Protein AF-E9NLP3-F1 (afdb_monomer_lite)

InterPro domains:
  IPR000298 Cytochrome c oxidase subunit III-like [PF00510] (1-156)
  IPR000298 Cytochrome c oxidase subunit III-like [PS50253] (1-157)
  IPR013833 Cytochrome c oxidase, subunit III, 4-helical bundle [G3DSA:1.20.120.80] (7-157)
  IPR024791 Cytochrome c oxidase subunit III [PTHR11403] (2-156)
  IPR033945 Cytochrome c oxidase subunit III domain [cd01665] (1-156)
  IPR035973 Cytochrome c oxidase subunit III-like superfamily [SSF81452] (3-156)

Sequence (157 aa):
GTYQGFHTGQVSVGLRWGIILFITSEVFFFLAFFWAYFHSSLAPTFELGSCWPPVGVDFLNPFSVPLLNTAVLLASGVSVTWAHHALMENDRSGGVVGLIVTVCLGVYFSVLQAGEYYDASFGLSDSVFGSVFFVATGFHGLHVLIGSTFLLVCLFL

pLDDT: mean 95.61, std 5.53, range [53.09, 98.69]

Radius of gyration: 19.9 Å; chains: 1; bounding box: 51×25×56 Å

Organism: NCBI:txid932703

S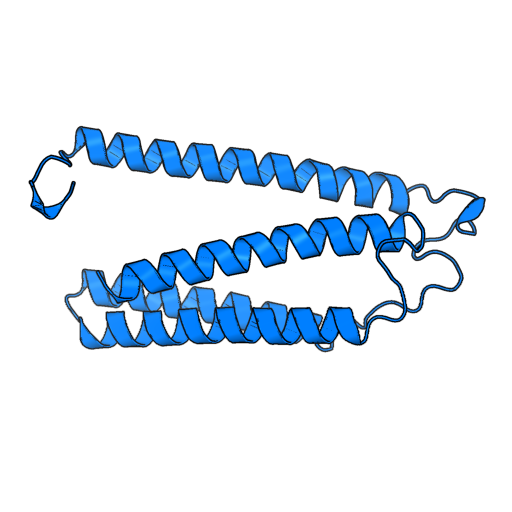econdary structure (DSSP, 8-state):
-GGGT---HHHHHHHHHHHHHHHHHHHHHHHHHHHHHHHHHHS--GGGTSSSSPTT--PPPTTSHHHHHHHHHHHHHHHHHHHHHHHHTT-HHHHHHHHHHHHHHHHHHHHHHHHHHHH-SS-TTSHHHHHHHHHHHHHHHHHHHHHHHHHHHHHH-

Structure (mmCIF, N/CA/C/O backbone):
data_AF-E9NLP3-F1
#
_entry.id   AF-E9NLP3-F1
#
loop_
_atom_site.group_PDB
_atom_site.id
_atom_site.type_symbol
_atom_site.label_atom_id
_atom_site.label_alt_id
_atom_site.label_comp_id
_atom_site.label_asym_id
_atom_site.label_entity_id
_atom_site.label_seq_id
_atom_site.pdbx_PDB_ins_code
_atom_site.Cartn_x
_atom_site.Cartn_y
_atom_site.Cartn_z
_atom_site.occupancy
_atom_site.B_iso_or_equiv
_atom_site.auth_seq_id
_atom_site.auth_comp_id
_atom_site.auth_asym_id
_atom_site.auth_atom_id
_atom_site.pdbx_PDB_model_num
ATOM 1 N N . GLY A 1 1 ? -21.199 13.127 15.319 1.00 53.09 1 GLY A N 1
ATOM 2 C CA . GLY A 1 1 ? -22.007 12.110 14.620 1.00 53.09 1 GLY A CA 1
ATOM 3 C C . GLY A 1 1 ? -22.478 11.028 15.570 1.00 53.09 1 GLY A C 1
ATOM 4 O O . GLY A 1 1 ? -23.612 11.086 16.029 1.00 53.09 1 GLY A O 1
ATOM 5 N N . THR A 1 2 ? -21.601 10.085 15.922 1.00 63.53 2 THR A N 1
ATOM 6 C CA . THR A 1 2 ? -21.908 8.934 16.797 1.00 63.53 2 THR A CA 1
ATOM 7 C C . THR A 1 2 ? -22.277 9.319 18.231 1.00 63.53 2 THR A C 1
ATOM 9 O O . THR A 1 2 ? -23.333 8.904 18.692 1.00 63.53 2 THR A O 1
ATOM 12 N N . TYR A 1 3 ? -21.505 10.178 18.911 1.00 73.75 3 TYR A N 1
ATOM 13 C CA . TYR A 1 3 ? -21.819 10.611 20.290 1.00 73.75 3 TYR A CA 1
ATOM 14 C C . TYR A 1 3 ? -23.123 11.419 20.423 1.00 73.75 3 TYR A C 1
ATOM 16 O O . TYR A 1 3 ? -23.668 11.537 21.513 1.00 73.75 3 TYR A O 1
ATOM 24 N N . GLN A 1 4 ? -23.633 11.966 19.314 1.00 89.25 4 GLN A N 1
ATOM 25 C CA . GLN A 1 4 ? -24.926 12.661 19.260 1.00 89.25 4 GLN A CA 1
ATOM 26 C C . GLN A 1 4 ? -26.092 11.712 18.927 1.00 89.25 4 GLN A C 1
ATOM 28 O O . GLN A 1 4 ? -27.240 12.137 18.935 1.00 89.25 4 GLN A O 1
ATOM 33 N N . GLY A 1 5 ? -25.814 10.441 18.607 1.00 88.12 5 GLY A N 1
ATOM 34 C CA . GLY A 1 5 ? -26.833 9.418 18.362 1.00 88.12 5 GLY A CA 1
ATOM 35 C C . GLY A 1 5 ? -27.477 9.424 16.970 1.00 88.12 5 GLY A C 1
ATOM 36 O O . GLY A 1 5 ? -28.437 8.695 16.751 1.00 88.12 5 GLY A O 1
ATOM 37 N N . PHE A 1 6 ? -26.967 10.194 16.001 1.00 92.56 6 PHE A N 1
ATOM 38 C CA . PHE A 1 6 ? -27.597 10.312 14.671 1.00 92.56 6 PHE A CA 1
ATOM 39 C C . PHE A 1 6 ? -27.344 9.123 13.726 1.00 92.56 6 PHE A C 1
ATOM 41 O O . PHE A 1 6 ? -27.947 9.037 12.657 1.00 92.56 6 PHE A O 1
ATOM 48 N N . HIS A 1 7 ? -26.454 8.197 14.087 1.00 92.94 7 HIS A N 1
ATOM 49 C CA . HIS A 1 7 ? -26.114 7.043 13.253 1.00 92.94 7 HIS A CA 1
ATOM 50 C C . HIS A 1 7 ? -27.086 5.885 13.521 1.00 92.94 7 HIS A C 1
ATOM 52 O O . HIS A 1 7 ? -26.756 4.922 14.208 1.00 92.94 7 HIS A O 1
ATOM 58 N N . THR A 1 8 ? -28.301 5.983 12.976 1.00 94.50 8 THR A N 1
ATOM 59 C CA . THR A 1 8 ? -29.292 4.896 13.042 1.00 94.50 8 THR A CA 1
ATOM 60 C C . THR A 1 8 ? -28.811 3.652 12.281 1.00 94.50 8 THR A C 1
ATOM 62 O O . THR A 1 8 ? -27.832 3.695 11.528 1.00 94.50 8 THR A O 1
ATOM 65 N N . GLY A 1 9 ? -29.515 2.524 12.431 1.00 93.44 9 GLY A N 1
ATOM 66 C CA . GLY A 1 9 ? -29.194 1.295 11.693 1.00 93.44 9 GLY A CA 1
ATOM 67 C C . GLY A 1 9 ? -29.180 1.500 10.172 1.00 93.44 9 GLY A C 1
ATOM 68 O O . GLY A 1 9 ? -28.248 1.059 9.503 1.00 93.44 9 GLY A O 1
ATOM 69 N N . GLN A 1 10 ? -30.149 2.250 9.634 1.00 95.31 10 GLN A N 1
ATOM 70 C CA . GLN A 1 10 ? -30.215 2.559 8.202 1.00 95.31 10 GLN A CA 1
ATOM 71 C C . GLN A 1 10 ? -29.037 3.433 7.747 1.00 95.31 10 GLN A C 1
ATOM 73 O O . GLN A 1 10 ? -28.426 3.144 6.718 1.00 95.31 10 GLN A O 1
ATOM 78 N N . VAL A 1 11 ? -28.669 4.453 8.533 1.00 95.88 11 VAL A N 1
ATOM 79 C CA . VAL A 1 11 ? -27.495 5.296 8.249 1.00 95.88 11 VAL A CA 1
ATOM 80 C C . VAL A 1 11 ? -26.215 4.457 8.269 1.00 95.88 11 VAL A C 1
ATOM 82 O O . VAL A 1 11 ? -25.402 4.557 7.355 1.00 95.88 11 VAL A O 1
ATOM 85 N N . SER A 1 12 ? -26.057 3.573 9.256 1.00 93.88 12 SER A N 1
ATOM 86 C CA . SER A 1 12 ? -24.884 2.698 9.378 1.00 93.88 12 SER A CA 1
ATOM 87 C C . SER A 1 12 ? -24.746 1.730 8.198 1.00 93.88 12 SER A C 1
ATOM 89 O O . SER A 1 12 ? -23.641 1.520 7.703 1.00 93.88 12 SER A O 1
ATOM 91 N N . VAL A 1 13 ? -25.855 1.168 7.702 1.00 96.94 13 VAL A N 1
ATOM 92 C CA . VAL A 1 13 ? -25.858 0.343 6.480 1.00 96.94 13 VAL A CA 1
ATOM 93 C C . VAL A 1 13 ? -25.474 1.175 5.253 1.00 96.94 13 VAL A C 1
ATOM 95 O O . VAL A 1 13 ? -24.671 0.718 4.443 1.00 96.94 13 VAL A O 1
ATOM 98 N N . GLY A 1 14 ? -25.981 2.407 5.139 1.00 98.06 14 GLY A N 1
ATOM 99 C CA . GLY A 1 14 ? -25.595 3.336 4.074 1.00 98.06 14 GLY A CA 1
ATOM 100 C C . GLY A 1 14 ? -24.096 3.651 4.074 1.00 98.06 14 GLY A C 1
ATOM 101 O O . GLY A 1 14 ? -23.455 3.577 3.028 1.00 98.06 14 GLY A O 1
ATOM 102 N N . LEU A 1 15 ? -23.510 3.914 5.249 1.00 96.75 15 LEU A N 1
ATOM 103 C CA . LEU A 1 15 ? -22.067 4.145 5.397 1.00 96.75 15 LEU A CA 1
ATOM 104 C C . LEU A 1 15 ? -21.236 2.924 4.969 1.00 96.75 15 LEU A C 1
ATOM 106 O O . LEU A 1 15 ? -20.222 3.089 4.294 1.00 96.75 15 LEU A O 1
ATOM 110 N N . ARG A 1 16 ? -21.677 1.700 5.299 1.00 97.19 16 ARG A N 1
ATOM 111 C CA . ARG A 1 16 ? -21.006 0.461 4.856 1.00 97.19 16 ARG A CA 1
ATOM 112 C C . ARG A 1 16 ? -20.997 0.338 3.332 1.00 97.19 16 ARG A C 1
ATOM 114 O O . ARG A 1 16 ? -19.944 0.073 2.762 1.00 97.19 16 ARG A O 1
ATOM 121 N N . TRP A 1 17 ? -22.134 0.576 2.674 1.00 98.25 17 TRP A N 1
ATOM 122 C CA . TRP A 1 17 ? -22.201 0.589 1.208 1.00 98.25 17 TRP A CA 1
ATOM 123 C C . TRP A 1 17 ? -21.324 1.680 0.595 1.00 98.25 17 TRP A C 1
ATOM 125 O O . TRP A 1 17 ? -20.645 1.416 -0.393 1.00 98.25 17 TRP A O 1
ATOM 135 N N . GLY A 1 18 ? -21.283 2.869 1.202 1.00 98.38 18 GLY A N 1
ATOM 136 C CA . GLY A 1 18 ? -20.398 3.952 0.775 1.00 98.38 18 GLY A CA 1
ATOM 137 C C . GLY A 1 18 ? -18.925 3.535 0.763 1.00 98.38 18 GLY A C 1
ATOM 138 O O . GLY A 1 18 ? -18.248 3.728 -0.242 1.00 98.38 18 GLY A O 1
ATOM 139 N N . ILE A 1 19 ? -18.447 2.891 1.835 1.00 97.94 19 ILE A N 1
ATOM 140 C CA . ILE A 1 19 ? -17.066 2.386 1.908 1.00 97.94 19 ILE A CA 1
ATOM 141 C C . ILE A 1 19 ? -16.814 1.252 0.908 1.00 97.94 19 ILE A C 1
ATOM 143 O O . ILE A 1 19 ? -15.771 1.249 0.262 1.00 97.94 19 ILE A O 1
ATOM 147 N N . ILE A 1 20 ? -17.756 0.321 0.721 1.00 98.44 20 ILE A N 1
ATOM 148 C CA . ILE A 1 20 ? -17.615 -0.755 -0.277 1.00 98.44 20 ILE A CA 1
ATOM 149 C C . ILE A 1 20 ? -17.469 -0.174 -1.689 1.00 98.44 20 ILE A C 1
ATOM 151 O O . ILE A 1 20 ? -16.583 -0.588 -2.437 1.00 98.44 20 ILE A O 1
ATOM 155 N N . LEU A 1 21 ? -18.312 0.796 -2.056 1.00 98.44 21 LEU A N 1
ATOM 156 C CA . LEU A 1 21 ? -18.260 1.441 -3.369 1.00 98.44 21 LEU A CA 1
ATOM 157 C C . LEU A 1 21 ? -16.973 2.252 -3.555 1.00 98.44 21 LEU A C 1
ATOM 159 O O . LEU A 1 21 ? -16.368 2.171 -4.619 1.00 98.44 21 LEU A O 1
ATOM 163 N N . PHE A 1 22 ? -16.525 2.965 -2.519 1.00 98.44 22 PHE A N 1
ATOM 164 C CA . PHE A 1 22 ? -15.252 3.686 -2.533 1.00 98.44 22 PHE A CA 1
ATOM 165 C C . PHE A 1 22 ? -14.053 2.741 -2.722 1.00 98.44 22 PHE A C 1
ATOM 167 O O . PHE A 1 22 ? -13.231 2.951 -3.604 1.00 98.44 22 PHE A O 1
ATOM 174 N N . ILE A 1 23 ? -13.975 1.642 -1.966 1.00 98.06 23 ILE A N 1
ATOM 175 C CA . ILE A 1 23 ? -12.902 0.649 -2.150 1.00 98.06 23 ILE A CA 1
ATOM 176 C C . ILE A 1 23 ? -12.973 0.042 -3.556 1.00 98.06 23 ILE A C 1
ATOM 178 O O . ILE A 1 23 ? -11.946 -0.157 -4.199 1.00 98.06 23 ILE A O 1
ATOM 182 N N . THR A 1 24 ? -14.182 -0.216 -4.062 1.00 98.50 24 THR A N 1
ATOM 183 C CA . THR A 1 24 ? -14.370 -0.734 -5.422 1.00 98.50 24 THR A CA 1
ATOM 184 C C . THR A 1 24 ? -13.816 0.236 -6.466 1.00 98.50 24 THR A C 1
ATOM 186 O O . THR A 1 24 ? -13.125 -0.207 -7.381 1.00 98.50 24 THR A O 1
ATOM 189 N N . SER A 1 25 ? -14.053 1.548 -6.336 1.00 98.38 25 SER A N 1
ATOM 190 C CA . SER A 1 25 ? -13.476 2.525 -7.267 1.00 98.38 25 SER A CA 1
ATOM 191 C C . SER A 1 25 ? -11.950 2.563 -7.202 1.00 98.38 25 SER A C 1
ATOM 193 O O . SER A 1 25 ? -11.317 2.598 -8.255 1.00 98.38 25 SER A O 1
ATOM 195 N N . GLU A 1 26 ? -11.355 2.459 -6.010 1.00 98.25 26 GLU A N 1
ATOM 196 C CA . GLU A 1 26 ? -9.893 2.408 -5.869 1.00 98.25 26 GLU A CA 1
ATOM 197 C C . GLU A 1 26 ? -9.298 1.132 -6.498 1.00 98.25 26 GLU A C 1
ATOM 199 O O . GLU A 1 26 ? -8.239 1.179 -7.120 1.00 98.25 26 GLU A O 1
ATOM 204 N N . VAL A 1 27 ? -9.995 -0.011 -6.446 1.00 98.25 27 VAL A N 1
ATOM 205 C CA . VAL A 1 27 ? -9.563 -1.231 -7.159 1.00 98.25 27 VAL A CA 1
ATOM 206 C C . VAL A 1 27 ? -9.507 -0.999 -8.675 1.00 98.25 27 VAL A C 1
ATOM 208 O O . VAL A 1 27 ? -8.524 -1.375 -9.314 1.00 98.25 27 VAL A O 1
ATOM 211 N N . PHE A 1 28 ? -10.518 -0.348 -9.262 1.00 98.00 28 PHE A N 1
ATOM 212 C CA . PHE A 1 28 ? -10.499 0.009 -10.689 1.00 98.00 28 PHE A CA 1
ATOM 213 C C . PHE A 1 28 ? -9.426 1.046 -11.028 1.00 98.00 28 PHE A C 1
ATOM 215 O O . PHE A 1 28 ? -8.829 0.978 -12.103 1.00 98.00 28 PHE A O 1
ATOM 222 N N . PHE A 1 29 ? -9.137 1.963 -10.107 1.00 97.12 29 PHE A N 1
ATOM 223 C CA . PHE A 1 29 ? -8.025 2.894 -10.240 1.00 97.12 29 PHE A CA 1
ATOM 224 C C . PHE A 1 29 ? -6.677 2.153 -10.338 1.00 97.12 29 PHE A C 1
ATOM 226 O O . PHE A 1 29 ? -5.926 2.382 -11.285 1.00 97.12 29 PHE A O 1
ATOM 233 N N . PHE A 1 30 ? -6.403 1.176 -9.463 1.00 97.69 30 PHE A N 1
ATOM 234 C CA . PHE A 1 30 ? -5.187 0.354 -9.561 1.00 97.69 30 PHE A CA 1
ATOM 235 C C . PHE A 1 30 ? -5.164 -0.568 -10.787 1.00 97.69 30 PHE A C 1
ATOM 237 O O . PHE A 1 30 ? -4.091 -0.804 -11.347 1.00 97.69 30 PHE A O 1
ATOM 244 N N . LEU A 1 31 ? -6.319 -1.060 -11.255 1.00 97.88 31 LEU A N 1
ATOM 245 C CA . LEU A 1 31 ? -6.398 -1.860 -12.485 1.00 97.88 31 LEU A CA 1
ATOM 246 C C . LEU A 1 31 ? -5.815 -1.119 -13.697 1.00 97.88 31 LEU A C 1
ATOM 248 O O . LEU A 1 31 ? -5.198 -1.758 -14.547 1.00 97.88 31 LEU A O 1
ATOM 252 N N . ALA A 1 32 ? -5.938 0.209 -13.762 1.00 97.56 32 ALA A N 1
ATOM 253 C CA . ALA A 1 32 ? -5.324 1.002 -14.825 1.00 97.56 32 ALA A CA 1
ATOM 254 C C . ALA A 1 32 ? -3.783 0.958 -14.781 1.00 97.56 32 ALA A C 1
ATOM 256 O O . ALA A 1 32 ? -3.138 0.850 -15.825 1.00 97.56 32 ALA A O 1
ATOM 257 N N . PHE A 1 33 ? -3.178 0.977 -13.589 1.00 96.50 33 PHE A N 1
ATOM 258 C CA . PHE A 1 33 ? -1.723 0.852 -13.439 1.00 96.50 33 PHE A CA 1
ATOM 259 C C . PHE A 1 33 ? -1.229 -0.553 -13.785 1.00 96.50 33 PHE A C 1
ATOM 261 O O . PHE A 1 33 ? -0.241 -0.696 -14.506 1.00 96.50 33 PHE A O 1
ATOM 268 N N . PHE A 1 34 ? -1.948 -1.594 -13.351 1.00 96.69 34 PHE A N 1
ATOM 269 C CA . PHE A 1 34 ? -1.644 -2.968 -13.757 1.00 96.69 34 PHE A CA 1
ATOM 270 C C . PHE A 1 34 ? -1.783 -3.153 -15.268 1.00 96.69 34 PHE A C 1
ATOM 272 O O . PHE A 1 34 ? -0.941 -3.800 -15.886 1.00 96.69 34 PHE A O 1
ATOM 279 N N . TRP A 1 35 ? -2.797 -2.546 -15.887 1.00 98.12 35 TRP A N 1
ATOM 280 C CA . TRP A 1 35 ? -2.942 -2.550 -17.338 1.00 98.12 35 TRP A CA 1
ATOM 281 C C . TRP A 1 35 ? -1.727 -1.920 -18.029 1.00 98.12 35 TRP A C 1
ATOM 283 O O . TRP A 1 35 ? -1.170 -2.524 -18.944 1.00 98.12 35 TRP A O 1
ATOM 293 N N . ALA A 1 36 ? -1.268 -0.751 -17.569 1.00 97.31 36 ALA A N 1
ATOM 294 C CA . ALA A 1 36 ? -0.075 -0.097 -18.109 1.00 97.31 36 ALA A CA 1
ATOM 295 C C . ALA A 1 36 ? 1.188 -0.971 -17.968 1.00 97.31 36 ALA A C 1
ATOM 297 O O . ALA A 1 36 ? 1.977 -1.075 -18.913 1.00 97.31 36 ALA A O 1
ATOM 298 N N . TYR A 1 37 ? 1.347 -1.653 -16.827 1.00 97.44 37 TYR A N 1
ATOM 299 C CA . TYR A 1 37 ? 2.425 -2.619 -16.600 1.00 97.44 37 TYR A CA 1
ATOM 300 C C . TYR A 1 37 ? 2.369 -3.790 -17.581 1.00 97.44 37 TYR A C 1
ATOM 302 O O . TYR A 1 37 ? 3.356 -4.074 -18.259 1.00 97.44 37 TYR A O 1
ATOM 310 N N . PHE A 1 38 ? 1.225 -4.469 -17.688 1.00 97.88 38 PHE A N 1
ATOM 311 C CA . PHE A 1 38 ? 1.086 -5.639 -18.557 1.00 97.88 38 PHE A CA 1
ATOM 312 C C . PHE A 1 38 ? 1.211 -5.277 -20.033 1.00 97.88 38 PHE A C 1
ATOM 314 O O . PHE A 1 38 ? 1.863 -5.999 -20.779 1.00 97.88 38 PHE A O 1
ATOM 321 N N . HIS A 1 39 ? 0.656 -4.139 -20.450 1.00 97.06 39 HIS A N 1
ATOM 322 C CA . HIS A 1 39 ? 0.807 -3.653 -21.817 1.00 97.06 39 HIS A CA 1
ATOM 323 C C . HIS A 1 39 ? 2.285 -3.463 -22.189 1.00 97.06 39 HIS A C 1
ATOM 325 O O . HIS A 1 39 ? 2.716 -3.920 -23.245 1.00 97.06 39 HIS A O 1
ATOM 331 N N . SER A 1 40 ? 3.067 -2.851 -21.295 1.00 95.81 40 SER A N 1
ATOM 332 C CA . SER A 1 40 ? 4.484 -2.548 -21.538 1.00 95.81 40 SER A CA 1
ATOM 333 C C . SER A 1 40 ? 5.395 -3.775 -21.411 1.00 95.81 40 SER A C 1
ATOM 335 O O . SER A 1 40 ? 6.378 -3.890 -22.139 1.00 95.81 40 SER A O 1
ATOM 337 N N . SER A 1 41 ? 5.075 -4.698 -20.500 1.00 96.44 41 SER A N 1
ATOM 338 C CA . SER A 1 41 ? 5.907 -5.872 -20.200 1.00 96.44 41 SER A CA 1
ATOM 339 C C . SER A 1 41 ? 5.666 -7.068 -21.119 1.00 96.44 41 SER A C 1
ATOM 341 O O . SER A 1 41 ? 6.607 -7.805 -21.406 1.00 96.44 41 SER A O 1
ATOM 343 N N . LEU A 1 42 ? 4.434 -7.270 -21.600 1.00 97.06 42 LEU A N 1
ATOM 344 C CA . LEU A 1 42 ? 4.093 -8.404 -22.470 1.00 97.06 42 LEU A CA 1
ATOM 345 C C . LEU A 1 42 ? 4.473 -8.169 -23.939 1.00 97.06 42 LEU A C 1
ATOM 347 O O . LEU A 1 42 ? 4.642 -9.133 -24.683 1.00 97.06 42 LEU A O 1
ATOM 351 N N . ALA A 1 43 ? 4.609 -6.909 -24.358 1.00 95.38 43 ALA A N 1
ATOM 352 C CA . ALA A 1 43 ? 5.013 -6.523 -25.709 1.00 95.38 43 ALA A CA 1
ATOM 353 C C . ALA A 1 43 ? 6.054 -5.380 -25.676 1.00 95.38 43 ALA A C 1
ATOM 355 O O . ALA A 1 43 ? 5.759 -4.267 -26.119 1.00 95.38 43 ALA A O 1
ATOM 356 N N . PRO A 1 44 ? 7.267 -5.624 -25.139 1.00 95.12 44 PRO A N 1
ATOM 357 C CA . PRO A 1 44 ? 8.290 -4.593 -24.991 1.00 95.12 44 PRO A CA 1
ATOM 358 C C . PRO A 1 44 ? 8.753 -4.064 -26.355 1.00 95.12 44 PRO A C 1
ATOM 360 O O . PRO A 1 44 ? 9.030 -4.826 -27.285 1.00 95.12 44 PRO A O 1
ATOM 363 N N . THR A 1 45 ? 8.859 -2.740 -26.475 1.00 94.06 45 THR A N 1
ATOM 364 C CA . THR A 1 45 ? 9.283 -2.076 -27.713 1.00 94.06 45 THR A CA 1
ATOM 365 C C . THR A 1 45 ? 10.773 -2.297 -27.995 1.00 94.06 45 THR A C 1
ATOM 367 O O . THR A 1 45 ? 11.563 -2.629 -27.108 1.00 94.06 45 THR A O 1
ATOM 370 N N . PHE A 1 46 ? 11.187 -2.082 -29.248 1.00 92.44 46 PHE A N 1
ATOM 371 C CA . PHE A 1 46 ? 12.599 -2.175 -29.644 1.00 92.44 46 PHE A CA 1
ATOM 372 C C . PHE A 1 46 ? 13.501 -1.193 -28.884 1.00 92.44 46 PHE A C 1
ATOM 374 O O . PHE A 1 46 ? 14.647 -1.521 -28.594 1.00 92.44 46 PHE A O 1
ATOM 381 N N . GLU A 1 47 ? 12.978 -0.025 -28.502 1.00 91.06 47 GLU A N 1
ATOM 382 C CA . GLU A 1 47 ? 13.703 0.992 -27.724 1.00 91.06 47 GLU A CA 1
ATOM 383 C C . GLU A 1 47 ? 14.095 0.503 -26.320 1.00 91.06 47 GLU A C 1
ATOM 385 O O . GLU A 1 47 ? 15.082 0.972 -25.763 1.00 91.06 47 GLU A O 1
ATOM 390 N N . LEU A 1 48 ? 13.364 -0.473 -25.769 1.00 90.62 48 LEU A N 1
ATOM 391 C CA . LEU A 1 48 ? 13.662 -1.109 -24.478 1.00 90.62 48 LEU A CA 1
ATOM 392 C C . LEU A 1 48 ? 14.605 -2.321 -24.609 1.00 90.62 48 LEU A C 1
ATOM 394 O O . LEU A 1 48 ? 14.931 -2.960 -23.609 1.00 90.62 48 LEU A O 1
ATOM 398 N N . GLY A 1 49 ? 15.020 -2.663 -25.835 1.00 91.56 49 GLY A N 1
ATOM 399 C CA . GLY A 1 49 ? 15.785 -3.873 -26.151 1.00 91.56 49 GLY A CA 1
ATOM 400 C C . GLY A 1 49 ? 14.926 -5.117 -26.401 1.00 91.56 49 GLY A C 1
ATOM 401 O O . GLY A 1 49 ? 15.457 -6.225 -26.398 1.00 91.56 49 GLY A O 1
ATOM 402 N N . SER A 1 50 ? 13.612 -4.953 -26.619 1.00 93.19 50 SER A N 1
ATOM 403 C CA . SER A 1 50 ? 12.659 -6.053 -26.859 1.00 93.19 50 SER A CA 1
ATOM 404 C C . SER A 1 50 ? 12.637 -7.123 -25.757 1.00 93.19 50 SER A C 1
ATOM 406 O O . SER A 1 50 ? 12.294 -8.278 -26.009 1.00 93.19 50 SER A O 1
ATOM 408 N N . CYS A 1 51 ? 12.975 -6.741 -24.524 1.00 93.69 51 CYS A N 1
ATOM 409 C CA . CYS A 1 51 ? 12.916 -7.591 -23.341 1.00 93.69 51 CYS A CA 1
ATOM 410 C C . CYS A 1 51 ? 12.289 -6.848 -22.156 1.00 93.69 51 CYS A C 1
ATOM 412 O O . CYS A 1 51 ? 12.184 -5.620 -22.152 1.00 93.69 51 CYS A O 1
ATOM 414 N N . TRP A 1 52 ? 11.867 -7.612 -21.149 1.00 94.19 52 TRP A N 1
ATOM 415 C CA . TRP A 1 52 ? 11.382 -7.078 -19.883 1.00 94.19 52 TRP A CA 1
ATOM 416 C C . TRP A 1 52 ? 12.025 -7.839 -18.713 1.00 94.19 52 TRP A C 1
ATOM 418 O O . TRP A 1 52 ? 11.916 -9.068 -18.686 1.00 94.19 52 TRP A O 1
ATOM 428 N N . PRO A 1 53 ? 12.658 -7.161 -17.738 1.00 93.75 53 PRO A N 1
ATOM 429 C CA . PRO A 1 53 ? 12.899 -5.713 -17.661 1.00 93.75 53 PRO A CA 1
ATOM 430 C C . PRO A 1 53 ? 13.734 -5.151 -18.834 1.00 93.75 53 PRO A C 1
ATOM 432 O O . PRO A 1 53 ? 14.410 -5.928 -19.515 1.00 93.75 53 PRO A O 1
ATOM 435 N N . PRO A 1 54 ? 13.673 -3.831 -19.107 1.00 93.19 54 PRO A N 1
ATOM 436 C CA . PRO A 1 54 ? 14.479 -3.201 -20.153 1.00 93.19 54 PRO A CA 1
ATOM 437 C C . PRO A 1 54 ? 15.984 -3.388 -19.934 1.00 93.19 54 PRO A C 1
ATOM 439 O O . PRO A 1 54 ? 16.456 -3.483 -18.798 1.00 93.19 54 PRO A O 1
ATOM 442 N N . VAL A 1 55 ? 16.755 -3.396 -21.023 1.00 88.56 55 VAL A N 1
ATOM 443 C CA . VAL A 1 55 ? 18.219 -3.532 -20.957 1.00 88.56 55 VAL A CA 1
ATOM 444 C C . VAL A 1 55 ? 18.828 -2.403 -20.119 1.00 88.56 55 VAL A C 1
ATOM 446 O O . VAL A 1 55 ? 18.554 -1.230 -20.354 1.00 88.56 55 VAL A O 1
ATOM 449 N N . GLY A 1 56 ? 19.690 -2.759 -19.163 1.00 86.38 56 GLY A N 1
ATOM 450 C CA . GLY A 1 56 ? 20.398 -1.800 -18.306 1.00 86.38 56 GLY A CA 1
ATOM 451 C C . GLY A 1 56 ? 19.677 -1.436 -17.006 1.00 86.38 56 GLY A C 1
ATOM 452 O O . GLY A 1 56 ? 20.263 -0.736 -16.187 1.00 86.38 56 GLY A O 1
ATOM 453 N N . VAL A 1 57 ? 18.456 -1.933 -16.782 1.00 90.19 57 VAL A N 1
ATOM 454 C CA . VAL A 1 57 ? 17.767 -1.801 -15.491 1.00 90.19 57 VAL A CA 1
ATOM 455 C C . VAL A 1 57 ? 18.200 -2.931 -14.557 1.00 90.19 57 VAL A C 1
ATOM 457 O O . VAL A 1 57 ? 17.900 -4.098 -14.813 1.00 90.19 57 VAL A O 1
ATOM 460 N N . ASP A 1 58 ? 18.866 -2.583 -13.455 1.00 89.31 58 ASP A N 1
ATOM 461 C CA . ASP A 1 58 ? 19.139 -3.510 -12.352 1.00 89.31 58 ASP A CA 1
ATOM 462 C C . ASP A 1 58 ? 18.003 -3.430 -11.323 1.00 89.31 58 ASP A C 1
ATOM 464 O O . ASP A 1 58 ? 17.910 -2.488 -10.533 1.00 89.31 58 ASP A O 1
ATOM 468 N N . PHE A 1 59 ? 17.065 -4.372 -11.399 1.00 87.81 59 PHE A N 1
ATOM 469 C CA . PHE A 1 59 ? 15.840 -4.326 -10.607 1.00 87.81 59 PHE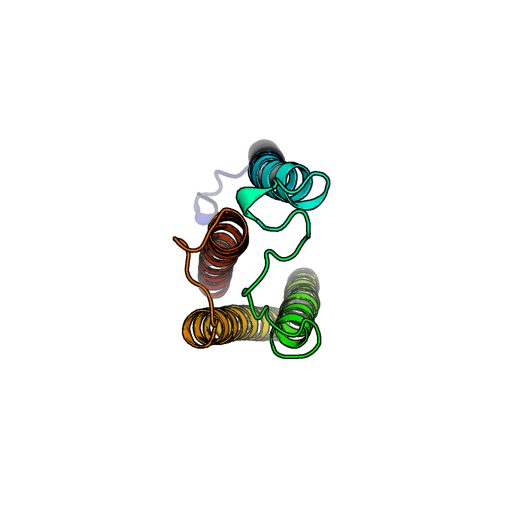 A CA 1
ATOM 470 C C . PHE A 1 59 ? 16.013 -4.958 -9.220 1.00 87.81 59 PHE A C 1
ATOM 472 O O . PHE A 1 59 ? 16.888 -5.785 -8.970 1.00 87.81 59 PHE A O 1
ATOM 479 N N . LEU A 1 60 ? 15.123 -4.581 -8.305 1.00 92.12 60 LEU A N 1
ATOM 480 C CA . LEU A 1 60 ? 15.159 -5.016 -6.912 1.00 92.12 60 LEU A CA 1
ATOM 481 C C . LEU A 1 60 ? 14.946 -6.530 -6.782 1.00 92.12 60 LEU A C 1
ATOM 483 O O . LEU A 1 60 ? 14.053 -7.107 -7.406 1.00 92.12 60 LEU A O 1
ATOM 487 N N . ASN A 1 61 ? 15.721 -7.173 -5.907 1.00 94.44 61 ASN A N 1
ATOM 488 C CA . ASN A 1 61 ? 15.533 -8.586 -5.593 1.00 94.44 61 ASN A CA 1
ATOM 489 C C . ASN A 1 61 ? 14.200 -8.789 -4.837 1.00 94.44 61 ASN A C 1
ATOM 491 O O . ASN A 1 61 ? 14.074 -8.323 -3.705 1.00 94.44 61 ASN A O 1
ATOM 495 N N . PRO A 1 62 ? 13.225 -9.538 -5.384 1.00 94.50 62 PRO A N 1
ATOM 496 C CA . PRO A 1 62 ? 11.926 -9.721 -4.738 1.00 94.50 62 PRO A CA 1
ATOM 497 C C . PRO A 1 62 ? 12.004 -10.479 -3.404 1.00 94.50 62 PRO A C 1
ATOM 499 O O . PRO A 1 62 ? 11.086 -10.378 -2.598 1.00 94.50 62 PRO A O 1
ATOM 502 N N . PHE A 1 63 ? 13.084 -11.222 -3.145 1.00 96.44 63 PHE A N 1
ATOM 503 C CA . PHE A 1 63 ? 13.269 -12.007 -1.921 1.00 96.44 63 PHE A CA 1
ATOM 504 C C . PHE A 1 63 ? 13.967 -11.245 -0.784 1.00 96.44 63 PHE A C 1
ATOM 506 O O . PHE A 1 63 ? 14.225 -11.836 0.263 1.00 96.44 63 PHE A O 1
ATOM 513 N N . SER A 1 64 ? 14.288 -9.959 -0.969 1.00 95.44 64 SER A N 1
ATOM 514 C CA . SER A 1 64 ? 14.879 -9.113 0.074 1.00 95.44 64 SER A CA 1
ATOM 515 C C . SER A 1 64 ? 13.813 -8.239 0.759 1.00 95.44 64 SER A C 1
ATOM 517 O O . SER A 1 64 ? 12.873 -8.760 1.362 1.00 95.44 64 SER A O 1
ATOM 519 N N . VAL A 1 65 ? 13.944 -6.913 0.678 1.00 96.12 65 VAL A N 1
ATOM 520 C CA . VAL A 1 65 ? 13.028 -5.934 1.281 1.00 96.12 65 VAL A CA 1
ATOM 521 C C . VAL A 1 65 ? 11.581 -6.092 0.781 1.00 96.12 65 VAL A C 1
ATOM 523 O O . VAL A 1 65 ? 10.692 -6.076 1.635 1.00 96.12 65 VAL A O 1
ATOM 526 N N . PRO A 1 66 ? 11.297 -6.371 -0.512 1.00 97.00 66 PRO A N 1
ATOM 527 C CA . PRO A 1 66 ? 9.920 -6.590 -0.969 1.00 97.00 66 PRO A CA 1
ATOM 528 C C . PRO A 1 66 ? 9.205 -7.750 -0.254 1.00 97.00 66 PRO A C 1
ATOM 530 O O . PRO A 1 66 ? 8.031 -7.643 0.126 1.00 97.00 66 PRO A O 1
ATOM 533 N N . LEU A 1 67 ? 9.911 -8.863 -0.017 1.00 97.62 67 LEU A N 1
ATOM 534 C CA . LEU A 1 67 ? 9.365 -10.008 0.716 1.00 97.62 67 LEU A CA 1
ATOM 535 C C . LEU A 1 67 ? 9.107 -9.657 2.184 1.00 97.62 67 LEU A C 1
ATOM 537 O O . LEU A 1 67 ? 8.066 -10.025 2.732 1.00 97.62 67 LEU A O 1
ATOM 541 N N . LEU A 1 68 ? 10.024 -8.915 2.810 1.00 97.94 68 LEU A N 1
ATOM 542 C CA . LEU A 1 68 ? 9.841 -8.424 4.173 1.00 97.94 68 LEU A CA 1
ATOM 543 C C . LEU A 1 68 ? 8.618 -7.503 4.271 1.00 97.94 68 LEU A C 1
ATOM 545 O O . LEU A 1 68 ? 7.785 -7.701 5.151 1.00 97.94 68 LEU A O 1
ATOM 549 N N . ASN A 1 69 ? 8.456 -6.563 3.339 1.00 97.94 69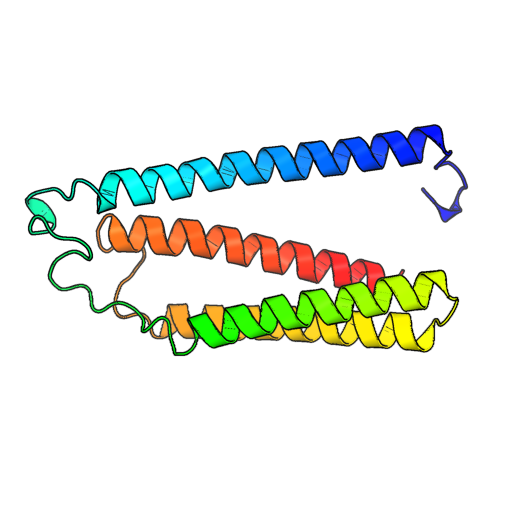 ASN A N 1
ATOM 550 C CA . ASN A 1 69 ? 7.292 -5.678 3.265 1.00 97.94 69 ASN A CA 1
ATOM 551 C C . ASN A 1 69 ? 5.979 -6.460 3.145 1.00 97.94 69 ASN A C 1
ATOM 553 O O . ASN A 1 69 ? 5.002 -6.154 3.832 1.00 97.94 69 ASN A O 1
ATOM 557 N N . THR A 1 70 ? 5.973 -7.528 2.346 1.00 98.00 70 THR A N 1
ATOM 558 C CA . THR A 1 70 ? 4.821 -8.433 2.239 1.00 98.00 70 THR A CA 1
ATOM 559 C C . THR A 1 70 ? 4.511 -9.103 3.580 1.00 98.00 70 THR A C 1
ATOM 561 O O . THR A 1 70 ? 3.361 -9.108 4.021 1.00 98.00 70 THR A O 1
ATOM 564 N N . ALA A 1 71 ? 5.528 -9.627 4.270 1.00 98.44 71 ALA A N 1
ATOM 565 C CA . ALA A 1 71 ? 5.356 -10.245 5.584 1.00 98.44 71 ALA A CA 1
ATOM 566 C C . ALA A 1 71 ? 4.845 -9.244 6.637 1.00 98.44 71 ALA A C 1
ATOM 568 O O . ALA A 1 71 ? 3.970 -9.588 7.431 1.00 98.44 71 ALA A O 1
ATOM 569 N N . VAL A 1 72 ? 5.335 -7.999 6.613 1.00 98.62 72 VAL A N 1
ATOM 570 C CA . VAL A 1 72 ? 4.895 -6.910 7.501 1.00 98.62 72 VAL A CA 1
ATOM 571 C C . VAL A 1 72 ? 3.415 -6.588 7.289 1.00 98.62 72 VAL A C 1
ATOM 573 O O . VAL A 1 72 ? 2.663 -6.530 8.263 1.00 98.62 72 VAL A O 1
ATOM 576 N N . LEU A 1 73 ? 2.965 -6.434 6.038 1.00 98.25 73 LEU A N 1
ATOM 577 C CA . LEU A 1 73 ? 1.554 -6.164 5.743 1.00 98.25 73 LEU A CA 1
ATOM 578 C C . LEU A 1 73 ? 0.650 -7.338 6.138 1.00 98.25 73 LEU A C 1
ATOM 580 O O . LEU A 1 73 ? -0.396 -7.117 6.751 1.00 98.25 73 LEU A O 1
ATOM 584 N N . LEU A 1 74 ? 1.061 -8.582 5.876 1.00 98.50 74 LEU A N 1
ATOM 585 C CA . LEU A 1 74 ? 0.313 -9.768 6.310 1.00 98.50 74 LEU A CA 1
ATOM 586 C C . LEU A 1 74 ? 0.215 -9.852 7.840 1.00 98.50 74 LEU A C 1
ATOM 588 O O . LEU A 1 74 ? -0.873 -10.073 8.373 1.00 98.50 74 LEU A O 1
ATOM 592 N N . ALA A 1 75 ? 1.318 -9.610 8.553 1.00 98.56 75 ALA A N 1
ATOM 593 C CA . ALA A 1 75 ? 1.332 -9.560 10.013 1.00 98.56 75 ALA A CA 1
ATOM 594 C C . ALA A 1 75 ? 0.416 -8.450 10.554 1.00 98.56 75 ALA A C 1
ATOM 596 O O . ALA A 1 75 ? -0.315 -8.679 11.517 1.00 98.56 75 ALA A O 1
ATOM 597 N N . SER A 1 76 ? 0.386 -7.285 9.896 1.00 98.50 76 SER A N 1
ATOM 598 C CA . SER A 1 76 ? -0.516 -6.184 10.260 1.00 98.50 76 SER A CA 1
ATOM 599 C C . SER A 1 76 ? -1.996 -6.560 10.083 1.00 98.50 76 SER A C 1
ATOM 601 O O . SER A 1 76 ? -2.840 -6.196 10.902 1.00 98.50 76 SER A O 1
ATOM 603 N N . GLY A 1 77 ? -2.310 -7.377 9.071 1.00 98.44 77 GLY A N 1
ATOM 604 C CA . GLY A 1 77 ? -3.642 -7.948 8.863 1.00 98.44 77 GLY A CA 1
ATOM 605 C C . GLY A 1 77 ? -4.066 -8.885 9.999 1.00 98.44 77 GLY A C 1
ATOM 606 O O . GLY A 1 77 ? -5.219 -8.863 10.438 1.00 98.44 77 GLY A O 1
ATOM 607 N N . VAL A 1 78 ? -3.128 -9.669 10.537 1.00 98.62 78 VAL A N 1
ATOM 608 C CA . VAL A 1 78 ? -3.375 -10.518 11.712 1.00 98.62 78 VAL A CA 1
ATOM 609 C C . VAL A 1 78 ? -3.605 -9.664 12.960 1.00 98.62 78 VAL A C 1
ATOM 611 O O . VAL A 1 78 ? -4.584 -9.885 13.672 1.00 98.62 78 VAL A O 1
ATOM 614 N N . SER A 1 79 ? -2.760 -8.661 13.219 1.00 98.31 79 SER A N 1
ATOM 615 C CA . SER A 1 79 ? -2.880 -7.823 14.420 1.00 98.31 79 SER A CA 1
ATOM 616 C C . SER A 1 79 ? -4.145 -6.960 14.430 1.00 98.31 79 SER A C 1
ATOM 618 O O . SER A 1 79 ? -4.760 -6.813 15.487 1.00 98.31 79 SER A O 1
ATOM 620 N N . VAL A 1 80 ? -4.596 -6.445 13.278 1.00 98.56 80 VAL A N 1
ATOM 621 C CA . VAL A 1 80 ? -5.854 -5.678 13.207 1.00 98.56 80 VAL A CA 1
ATOM 622 C C . VAL A 1 80 ? -7.074 -6.582 13.366 1.00 98.56 80 VAL A C 1
ATOM 624 O O . VAL A 1 80 ? -8.060 -6.194 13.991 1.00 98.56 80 VAL A O 1
ATOM 627 N N . THR A 1 81 ? -6.996 -7.819 12.866 1.00 98.44 81 THR A N 1
ATOM 628 C CA . THR A 1 81 ? -8.044 -8.826 13.072 1.00 98.44 81 THR A CA 1
ATOM 629 C C . THR A 1 81 ? -8.136 -9.205 14.547 1.00 98.44 81 THR A C 1
ATOM 631 O O . THR A 1 81 ? -9.235 -9.257 15.099 1.00 98.44 81 THR A O 1
ATOM 634 N N . TRP A 1 82 ? -6.996 -9.384 15.221 1.00 98.38 82 TRP A N 1
ATOM 635 C CA . TRP A 1 82 ? -6.955 -9.566 16.671 1.00 98.38 82 TRP A CA 1
ATOM 636 C C . TRP A 1 82 ? -7.579 -8.375 17.410 1.00 98.38 82 TRP A C 1
ATOM 638 O O . TRP A 1 82 ? -8.441 -8.584 18.262 1.00 98.38 82 TRP A O 1
ATOM 648 N N . ALA A 1 83 ? -7.230 -7.139 17.036 1.00 98.12 83 ALA A N 1
ATOM 649 C CA . ALA A 1 83 ? -7.816 -5.941 17.635 1.00 98.12 83 ALA A CA 1
ATOM 650 C C . ALA A 1 83 ? -9.348 -5.911 17.489 1.00 98.12 83 ALA A C 1
ATOM 652 O O . ALA A 1 83 ? -10.063 -5.617 18.445 1.00 98.12 83 ALA A O 1
ATOM 653 N N . HIS A 1 84 ? -9.860 -6.271 16.309 1.00 97.88 84 HIS A N 1
ATOM 654 C CA . HIS A 1 84 ? -11.295 -6.349 16.047 1.00 97.88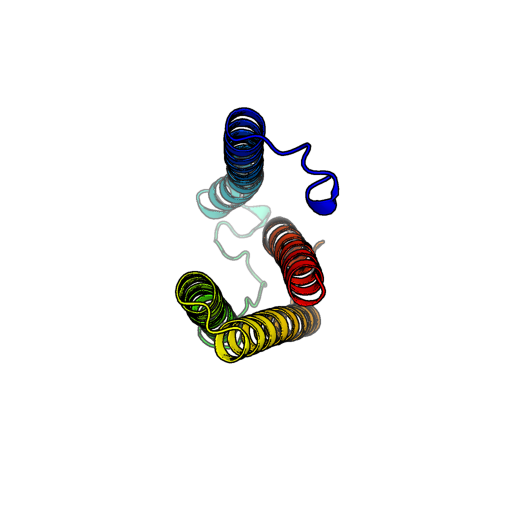 84 HIS A CA 1
ATOM 655 C C . HIS A 1 84 ? -11.993 -7.409 16.912 1.00 97.88 84 HIS A C 1
ATOM 657 O O . HIS A 1 84 ? -13.027 -7.117 17.512 1.00 97.88 84 HIS A O 1
ATOM 663 N N . HIS A 1 85 ? -11.427 -8.615 17.026 1.00 98.06 85 HIS A N 1
ATOM 664 C CA . HIS A 1 85 ? -11.991 -9.668 17.875 1.00 98.06 85 HIS A CA 1
ATOM 665 C C . HIS A 1 85 ? -11.977 -9.296 19.361 1.00 98.06 85 HIS A C 1
ATOM 667 O O . HIS A 1 85 ? -13.000 -9.445 20.025 1.00 98.06 85 HIS A O 1
ATOM 673 N N . ALA A 1 86 ? -10.879 -8.723 19.858 1.00 97.88 86 ALA A N 1
ATOM 674 C CA . ALA A 1 86 ? -10.789 -8.257 21.239 1.00 97.88 86 ALA A CA 1
ATOM 675 C C . ALA A 1 86 ? -11.855 -7.189 21.554 1.00 97.88 86 ALA A C 1
ATOM 677 O O . ALA A 1 86 ? -12.507 -7.249 22.594 1.00 97.88 86 ALA A O 1
ATOM 678 N N . LEU A 1 87 ? -12.118 -6.262 20.621 1.00 96.06 87 LEU A N 1
ATOM 679 C CA . LEU A 1 87 ? -13.193 -5.274 20.766 1.00 96.06 87 LEU A CA 1
ATOM 680 C C . LEU A 1 87 ? -14.588 -5.916 20.817 1.00 96.06 87 LEU A C 1
ATOM 682 O O . LEU A 1 87 ? -15.414 -5.492 21.624 1.00 96.06 87 LEU A O 1
ATOM 686 N N . MET A 1 88 ? -14.859 -6.939 19.999 1.00 96.94 88 MET A N 1
ATOM 687 C CA . MET A 1 88 ? -16.137 -7.669 20.041 1.00 96.94 88 MET A CA 1
ATOM 688 C C . MET A 1 88 ? -16.332 -8.442 21.354 1.00 96.94 88 MET A C 1
ATOM 690 O O . MET A 1 88 ? -17.461 -8.591 21.818 1.00 96.94 88 MET A O 1
ATOM 694 N N . GLU A 1 89 ? -15.242 -8.898 21.970 1.00 97.25 89 GLU A N 1
ATOM 695 C CA . GLU A 1 89 ? -15.233 -9.611 23.254 1.00 97.25 89 GLU A CA 1
ATOM 696 C C . GLU A 1 89 ? -15.174 -8.672 24.475 1.00 97.25 89 GLU A C 1
ATOM 698 O O . GLU A 1 89 ? -15.121 -9.137 25.611 1.00 97.25 89 GLU A O 1
ATOM 703 N N . ASN A 1 90 ? -15.240 -7.350 24.268 1.00 96.44 90 ASN A N 1
ATOM 704 C CA . ASN A 1 90 ? -15.060 -6.314 25.295 1.00 96.44 90 ASN A CA 1
ATOM 705 C C . ASN A 1 90 ? -13.677 -6.319 25.991 1.00 96.44 90 ASN A C 1
ATOM 707 O O . ASN A 1 90 ? -13.514 -5.675 27.032 1.00 96.44 90 ASN A O 1
ATOM 711 N N . ASP A 1 91 ? -12.656 -6.958 25.414 1.00 97.00 91 ASP A N 1
ATOM 712 C CA . ASP A 1 91 ? -11.261 -6.807 25.842 1.00 97.00 91 ASP A CA 1
ATOM 713 C C . ASP A 1 91 ? -10.653 -5.531 25.242 1.00 97.00 91 ASP A C 1
ATOM 715 O O . ASP A 1 91 ? -10.022 -5.516 24.179 1.00 97.00 91 ASP A O 1
ATOM 719 N N . ARG A 1 92 ? -10.828 -4.420 25.964 1.00 95.12 92 ARG A N 1
ATOM 720 C CA . ARG A 1 92 ? -10.266 -3.122 25.570 1.00 95.12 92 ARG A CA 1
ATOM 721 C C . ARG A 1 92 ? -8.738 -3.146 25.520 1.00 95.12 92 ARG A C 1
ATOM 723 O O . ARG A 1 92 ? -8.161 -2.510 24.642 1.00 95.12 92 ARG A O 1
ATOM 730 N N . SER A 1 93 ? -8.078 -3.836 26.452 1.00 96.62 93 SER A N 1
ATOM 731 C CA . SER A 1 93 ? -6.614 -3.884 26.494 1.00 96.62 93 SER A CA 1
ATOM 732 C C . SER A 1 93 ? -6.036 -4.593 25.273 1.00 96.62 93 SER A C 1
ATOM 734 O O . SER A 1 93 ? -5.162 -4.029 24.616 1.00 96.62 93 SER A O 1
ATOM 736 N N . GLY A 1 94 ? -6.562 -5.769 24.921 1.00 96.88 94 GLY A N 1
ATOM 737 C CA . GLY A 1 94 ? -6.172 -6.495 23.714 1.00 96.88 94 GLY A CA 1
ATOM 738 C C . GLY A 1 94 ? -6.475 -5.708 22.440 1.00 96.88 94 GLY A C 1
ATOM 739 O O . GLY A 1 94 ? -5.620 -5.623 21.560 1.00 96.88 94 GLY A O 1
ATOM 740 N N . GLY A 1 95 ? -7.638 -5.046 22.374 1.00 97.44 95 GLY A N 1
ATOM 741 C CA . GLY A 1 95 ? -8.017 -4.189 21.247 1.00 97.44 95 GLY A CA 1
ATOM 742 C C . GLY A 1 95 ? -7.022 -3.051 20.999 1.00 97.44 95 GLY A C 1
ATOM 743 O O . GLY A 1 95 ? -6.543 -2.869 19.879 1.00 97.44 95 GLY A O 1
ATOM 744 N N . VAL A 1 96 ? -6.655 -2.323 22.059 1.00 97.88 96 VAL A N 1
ATOM 745 C CA . VAL A 1 96 ? -5.679 -1.222 21.994 1.00 97.88 96 VAL A CA 1
ATOM 746 C C . VAL A 1 96 ? -4.289 -1.735 21.609 1.00 97.88 96 VAL A C 1
ATOM 748 O O . VAL A 1 96 ? -3.652 -1.154 20.732 1.00 97.88 96 VAL A O 1
ATOM 751 N N . VAL A 1 97 ? -3.821 -2.832 22.215 1.00 98.12 97 VAL A N 1
ATOM 752 C CA . VAL A 1 97 ? -2.499 -3.404 21.907 1.00 98.12 97 VAL A CA 1
ATOM 753 C C . VAL A 1 97 ? -2.425 -3.881 20.457 1.00 98.12 97 VAL A C 1
ATOM 755 O O . VAL A 1 97 ? -1.483 -3.521 19.751 1.00 98.12 97 VAL A O 1
ATOM 758 N N . GLY A 1 98 ? -3.419 -4.635 19.979 1.00 98.19 98 GLY A N 1
ATOM 759 C CA . GLY A 1 98 ? -3.455 -5.113 18.595 1.00 98.19 98 GLY A CA 1
ATOM 760 C C . GLY A 1 98 ? -3.457 -3.966 17.580 1.00 98.19 98 GLY A C 1
ATOM 761 O O . GLY A 1 98 ? -2.762 -4.024 16.560 1.00 98.19 98 GLY A O 1
ATOM 762 N N . LEU A 1 99 ? -4.170 -2.877 17.881 1.00 97.88 99 LEU A N 1
ATOM 763 C CA . LEU A 1 99 ? -4.216 -1.704 17.013 1.00 97.88 99 LEU A CA 1
ATOM 764 C C . LEU A 1 99 ? -2.892 -0.917 17.021 1.00 97.88 99 LEU A C 1
ATOM 766 O O . LEU A 1 99 ? -2.425 -0.534 15.950 1.00 97.88 99 LEU A O 1
ATOM 770 N N . ILE A 1 100 ? -2.235 -0.756 18.180 1.00 98.38 100 ILE A N 1
ATOM 771 C CA . ILE A 1 100 ? -0.884 -0.163 18.273 1.00 98.38 100 ILE A CA 1
ATOM 772 C C . ILE A 1 100 ? 0.113 -0.962 17.432 1.00 98.38 100 ILE A C 1
ATOM 774 O O . ILE A 1 100 ? 0.832 -0.378 16.624 1.00 98.38 100 ILE A O 1
ATOM 778 N N . VAL A 1 101 ? 0.128 -2.293 17.575 1.00 98.50 101 VAL A N 1
ATOM 779 C CA . VAL A 1 101 ? 1.010 -3.172 16.788 1.00 98.50 101 VAL A CA 1
ATOM 780 C C . VAL A 1 101 ? 0.772 -2.972 15.292 1.00 98.50 101 VAL A C 1
ATOM 782 O O . VAL A 1 101 ? 1.728 -2.805 14.537 1.00 98.50 101 VAL A O 1
ATOM 785 N N . THR A 1 102 ? -0.492 -2.912 14.870 1.00 98.56 102 THR A N 1
ATOM 786 C CA . THR A 1 102 ? -0.859 -2.687 13.464 1.00 98.56 102 THR A CA 1
ATOM 787 C C . THR A 1 102 ? -0.318 -1.353 12.939 1.00 98.56 102 THR A C 1
ATOM 789 O O . THR A 1 102 ? 0.305 -1.319 11.879 1.00 98.56 102 THR A O 1
ATOM 792 N N . VAL A 1 103 ? -0.511 -0.258 13.683 1.00 98.44 103 VAL A N 1
ATOM 793 C CA . VAL A 1 103 ? -0.017 1.075 13.294 1.00 98.44 103 VAL A CA 1
ATOM 794 C C . VAL A 1 103 ? 1.513 1.092 13.224 1.00 98.44 103 VAL A C 1
ATOM 796 O O . VAL A 1 103 ? 2.074 1.607 12.257 1.00 98.44 103 VAL A O 1
ATOM 799 N N . CYS A 1 104 ? 2.202 0.482 14.193 1.00 98.44 104 CYS A N 1
ATOM 800 C CA . CYS A 1 104 ? 3.660 0.366 14.176 1.00 98.44 104 CYS A CA 1
ATOM 801 C C . CYS A 1 104 ? 4.168 -0.413 12.954 1.00 98.44 104 CYS A C 1
ATOM 803 O O . CYS A 1 104 ? 5.143 0.009 12.335 1.00 98.44 104 CYS A O 1
ATOM 805 N N . LEU A 1 105 ? 3.501 -1.508 12.572 1.00 98.69 105 LEU A N 1
ATOM 806 C CA . LEU A 1 105 ? 3.842 -2.273 11.368 1.00 98.69 105 LEU A CA 1
ATOM 807 C C . LEU A 1 105 ? 3.619 -1.457 10.082 1.00 98.69 105 LEU A C 1
ATOM 809 O O . LEU A 1 105 ? 4.452 -1.515 9.182 1.00 98.69 105 LEU A O 1
ATOM 813 N N . GLY A 1 106 ? 2.561 -0.642 10.007 1.00 98.38 106 GLY A N 1
ATOM 814 C CA . GLY A 1 106 ? 2.323 0.262 8.871 1.00 98.38 106 GLY A CA 1
ATOM 815 C C . GLY A 1 106 ? 3.387 1.360 8.729 1.00 98.38 106 GLY A C 1
ATOM 816 O O . GLY A 1 106 ? 3.865 1.643 7.624 1.00 98.38 106 GLY A O 1
ATOM 817 N N . VAL A 1 107 ? 3.832 1.941 9.850 1.00 98.31 107 VAL A N 1
ATOM 818 C CA . VAL A 1 107 ? 4.966 2.883 9.864 1.00 98.31 107 VAL A CA 1
ATOM 819 C C . VAL A 1 107 ? 6.255 2.178 9.446 1.00 98.31 107 VAL A C 1
ATOM 821 O O . VAL A 1 107 ? 7.008 2.714 8.635 1.00 98.31 107 VAL A O 1
ATOM 824 N N . TYR A 1 108 ? 6.490 0.962 9.943 1.00 98.62 108 TYR A N 1
ATOM 825 C CA . TYR A 1 108 ? 7.666 0.174 9.585 1.00 98.62 108 TYR A CA 1
ATOM 826 C C . TYR A 1 108 ? 7.717 -0.143 8.084 1.00 98.62 108 TYR A C 1
ATOM 828 O O . TYR A 1 108 ? 8.744 0.107 7.455 1.00 98.62 108 TYR A O 1
ATOM 836 N N . PHE A 1 109 ? 6.600 -0.575 7.486 1.00 98.69 109 PHE A N 1
ATOM 837 C CA . PHE A 1 109 ? 6.471 -0.730 6.032 1.00 98.69 109 PHE A CA 1
ATOM 838 C C . PHE A 1 109 ? 6.827 0.565 5.290 1.00 98.69 109 PHE A C 1
ATOM 840 O O . PHE A 1 109 ? 7.586 0.541 4.327 1.00 98.69 109 PHE A O 1
ATOM 847 N N . SER A 1 110 ? 6.319 1.712 5.754 1.00 98.44 110 SER A N 1
ATOM 848 C CA . SER A 1 110 ? 6.551 3.003 5.091 1.00 98.44 110 SER A CA 1
ATOM 849 C C . SER A 1 110 ? 8.031 3.404 5.102 1.00 98.44 110 SER A C 1
ATOM 851 O O . SER A 1 110 ? 8.534 3.932 4.112 1.00 98.44 110 SER A O 1
ATOM 853 N N . VAL A 1 111 ? 8.746 3.117 6.196 1.00 98.50 111 VAL A N 1
ATOM 854 C CA . VAL A 1 111 ? 10.197 3.343 6.298 1.00 98.50 111 VAL A CA 1
ATOM 855 C C . VAL A 1 111 ? 10.969 2.403 5.371 1.00 98.50 111 VAL A C 1
ATOM 857 O O . VAL A 1 111 ? 11.864 2.859 4.662 1.00 98.50 111 VAL A O 1
ATOM 860 N N . LEU A 1 112 ? 10.614 1.114 5.337 1.00 98.12 112 LEU A N 1
ATOM 861 C CA . LEU A 1 112 ? 11.240 0.142 4.436 1.00 98.12 112 LEU A CA 1
ATOM 862 C C . LEU A 1 112 ? 11.030 0.515 2.963 1.00 98.12 112 LEU A C 1
ATOM 864 O O . LEU A 1 112 ? 11.985 0.497 2.193 1.00 98.12 112 LEU A O 1
ATOM 868 N N . GLN A 1 113 ? 9.811 0.912 2.584 1.00 98.25 113 GLN A N 1
ATOM 869 C CA . GLN A 1 113 ? 9.498 1.339 1.219 1.00 98.25 113 GLN A CA 1
ATOM 870 C C . GLN A 1 113 ? 10.265 2.609 0.821 1.00 98.25 113 GLN A C 1
ATOM 872 O O . GLN A 1 113 ? 10.726 2.723 -0.311 1.00 98.25 113 GLN A O 1
ATOM 877 N N . ALA A 1 114 ? 10.439 3.558 1.747 1.00 97.88 114 ALA A N 1
ATOM 878 C CA . ALA A 1 114 ? 11.250 4.749 1.501 1.00 97.88 114 ALA A CA 1
ATOM 879 C C . ALA A 1 114 ? 12.740 4.409 1.312 1.00 97.88 114 ALA A C 1
ATOM 881 O O . ALA A 1 114 ? 13.384 4.988 0.440 1.00 97.88 114 ALA A O 1
ATOM 882 N N . GLY A 1 115 ? 13.272 3.459 2.091 1.00 97.25 115 GLY A N 1
ATOM 883 C CA . GLY A 1 115 ? 14.632 2.942 1.910 1.00 97.25 115 GLY A CA 1
ATOM 884 C C . GLY A 1 115 ? 14.813 2.258 0.555 1.00 97.25 115 GLY A C 1
ATOM 885 O O . GLY A 1 115 ? 15.752 2.568 -0.168 1.00 97.25 115 GLY A O 1
ATOM 886 N N . GLU A 1 116 ? 13.858 1.417 0.156 1.00 96.62 116 GLU A N 1
ATOM 887 C CA . GLU A 1 116 ? 13.854 0.759 -1.155 1.00 96.62 116 GLU A CA 1
ATOM 888 C C . GLU A 1 116 ? 13.874 1.765 -2.318 1.00 96.62 116 GLU A C 1
ATOM 890 O O . GLU A 1 116 ? 14.580 1.558 -3.300 1.00 96.62 116 GLU A O 1
ATOM 895 N N . TYR A 1 117 ? 13.149 2.882 -2.200 1.00 96.38 117 TYR A N 1
ATOM 896 C CA . TYR A 1 117 ? 13.182 3.952 -3.203 1.00 96.38 117 TYR A CA 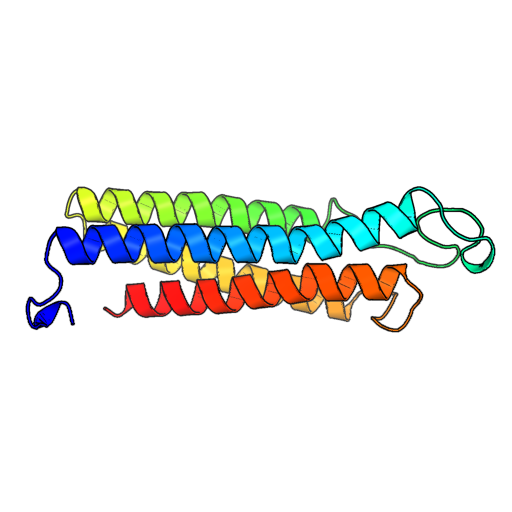1
ATOM 897 C C . TYR A 1 117 ? 14.504 4.715 -3.233 1.00 96.38 117 TYR A C 1
ATOM 899 O O . TYR A 1 117 ? 14.898 5.186 -4.296 1.00 96.38 117 TYR A O 1
ATOM 907 N N . TYR A 1 118 ? 15.163 4.871 -2.086 1.00 95.75 118 TYR A N 1
ATOM 908 C CA . TYR A 1 118 ? 16.456 5.543 -2.003 1.00 95.75 118 TYR A CA 1
ATOM 909 C C . TYR A 1 118 ? 17.583 4.692 -2.603 1.00 95.75 118 TYR A C 1
ATOM 911 O O . TYR A 1 118 ? 18.461 5.231 -3.272 1.00 95.75 118 TYR A O 1
ATOM 919 N N . ASP A 1 119 ? 17.528 3.373 -2.399 1.00 94.12 119 ASP A N 1
ATOM 920 C CA . ASP A 1 119 ? 18.548 2.424 -2.860 1.00 94.12 119 ASP A CA 1
ATOM 921 C C . ASP A 1 119 ? 18.311 1.911 -4.297 1.00 94.12 119 ASP A C 1
ATOM 923 O O . ASP A 1 119 ? 19.163 1.217 -4.856 1.00 94.12 119 ASP A O 1
ATOM 927 N N . ALA A 1 120 ? 17.164 2.222 -4.912 1.00 95.25 120 ALA A N 1
ATOM 928 C CA . ALA A 1 120 ? 16.848 1.795 -6.272 1.00 95.25 120 ALA A CA 1
ATOM 929 C C . ALA A 1 120 ? 17.840 2.374 -7.300 1.00 95.25 120 ALA A C 1
ATOM 931 O O . ALA A 1 120 ? 18.128 3.569 -7.321 1.00 95.25 120 ALA A O 1
ATOM 932 N N . SER A 1 121 ? 18.322 1.520 -8.208 1.00 94.44 121 SER A N 1
ATOM 933 C CA . SER A 1 121 ? 19.273 1.899 -9.267 1.00 94.44 121 SER A CA 1
ATOM 934 C C . SER A 1 121 ? 18.635 2.675 -10.433 1.00 94.44 121 SER A C 1
ATOM 936 O O . SER A 1 121 ? 19.344 3.149 -11.320 1.00 94.44 121 SER A O 1
ATOM 938 N N . PHE A 1 122 ? 17.305 2.788 -10.439 1.00 95.44 122 PHE A N 1
ATOM 939 C CA . PHE A 1 122 ? 16.492 3.419 -11.475 1.00 95.44 122 PHE A CA 1
ATOM 940 C C . PHE A 1 122 ? 15.514 4.414 -10.839 1.00 95.44 122 PHE A C 1
ATOM 942 O O . PHE A 1 122 ? 15.053 4.218 -9.715 1.00 95.44 122 PHE A O 1
ATOM 949 N N . GLY A 1 123 ? 15.179 5.478 -11.564 1.00 94.75 123 GLY A N 1
ATOM 950 C CA . GLY A 1 123 ? 14.256 6.529 -11.141 1.00 94.75 123 GLY A CA 1
ATOM 951 C C . GLY A 1 123 ? 12.914 6.523 -11.879 1.00 94.75 123 GLY A C 1
ATOM 952 O O . GLY A 1 123 ? 12.685 5.778 -12.830 1.00 94.75 123 GLY A O 1
ATOM 953 N N . LEU A 1 124 ? 12.012 7.420 -11.467 1.00 95.56 124 LEU A N 1
ATOM 954 C CA . LEU A 1 124 ? 10.691 7.607 -12.092 1.00 95.56 124 LEU A CA 1
ATOM 955 C C . LEU A 1 124 ? 10.784 7.967 -13.588 1.00 95.56 124 LEU A C 1
ATOM 957 O O . LEU A 1 124 ? 9.931 7.564 -14.379 1.00 95.56 124 LEU A O 1
ATOM 961 N N . SER A 1 125 ? 11.813 8.728 -13.968 1.00 94.31 125 SER A N 1
ATOM 962 C CA . SER A 1 125 ? 12.079 9.147 -15.348 1.00 94.31 125 SER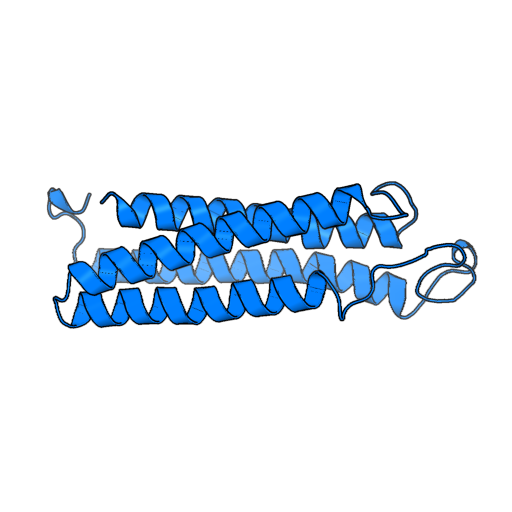 A CA 1
ATOM 963 C C . SER A 1 125 ? 12.749 8.073 -16.207 1.00 94.31 125 SER A C 1
ATOM 965 O O . SER A 1 125 ? 12.890 8.271 -17.414 1.00 94.31 125 SER A O 1
ATOM 967 N N . ASP A 1 126 ? 13.166 6.953 -15.613 1.00 90.25 126 ASP A N 1
ATOM 968 C CA . ASP A 1 126 ? 13.971 5.949 -16.300 1.00 90.25 126 ASP A CA 1
ATOM 969 C C . ASP A 1 126 ? 13.068 4.932 -16.989 1.00 90.25 126 ASP A C 1
ATOM 971 O O . ASP A 1 126 ? 12.699 3.887 -16.441 1.00 90.25 126 ASP A O 1
ATOM 975 N N . SER A 1 127 ? 12.734 5.250 -18.242 1.00 92.56 127 SER A N 1
ATOM 976 C CA . SER A 1 127 ? 11.885 4.451 -19.130 1.00 92.56 127 SER A CA 1
ATOM 977 C C . SER A 1 127 ? 10.466 4.208 -18.592 1.00 92.56 127 SER A C 1
ATOM 979 O O . SER A 1 127 ? 10.071 4.646 -17.511 1.00 92.56 127 SER A O 1
ATOM 981 N N . VAL A 1 128 ? 9.679 3.450 -19.358 1.00 95.62 128 VAL A N 1
ATOM 982 C CA . VAL A 1 128 ? 8.354 2.998 -18.922 1.00 95.62 128 VAL A CA 1
ATOM 983 C C . VAL A 1 128 ? 8.423 2.078 -17.694 1.00 95.62 128 VAL A C 1
ATOM 985 O O . VAL A 1 128 ? 7.471 2.037 -16.918 1.00 95.62 128 VAL A O 1
ATOM 988 N N . PHE A 1 129 ? 9.544 1.376 -17.475 1.00 95.81 129 PHE A N 1
ATOM 989 C CA . PHE A 1 129 ? 9.720 0.506 -16.311 1.00 95.81 129 PHE A CA 1
ATOM 990 C C . PHE A 1 129 ? 9.703 1.308 -15.006 1.00 95.81 129 PHE A C 1
ATOM 992 O O . PHE A 1 129 ? 8.871 1.034 -14.141 1.00 95.81 129 PHE A O 1
ATOM 999 N N . GLY A 1 130 ? 10.558 2.331 -14.889 1.00 96.19 130 GLY A N 1
ATOM 1000 C CA . GLY A 1 130 ? 10.617 3.190 -13.709 1.00 96.19 130 GLY A CA 1
ATOM 1001 C C . GLY A 1 130 ? 9.316 3.961 -13.499 1.00 96.19 130 GLY A C 1
ATOM 1002 O O . GLY A 1 130 ? 8.780 3.982 -12.392 1.00 96.19 130 GLY A O 1
ATOM 1003 N N . SER A 1 131 ? 8.742 4.507 -14.577 1.00 96.62 131 SER A N 1
ATOM 1004 C CA . SER A 1 131 ? 7.457 5.211 -14.518 1.00 96.62 131 SER A CA 1
ATOM 1005 C C . SER A 1 131 ? 6.333 4.341 -13.951 1.00 96.62 131 SER A C 1
ATOM 1007 O O . SER A 1 131 ? 5.655 4.749 -13.010 1.00 96.62 131 SER A O 1
ATOM 1009 N N . VAL A 1 132 ? 6.136 3.130 -14.481 1.00 97.06 132 VAL A N 1
ATOM 1010 C CA . VAL A 1 132 ? 5.061 2.247 -14.009 1.00 97.06 132 VAL A CA 1
ATOM 1011 C C . VAL A 1 132 ? 5.346 1.718 -12.603 1.00 97.06 132 VAL A C 1
ATOM 1013 O O . VAL A 1 132 ? 4.420 1.669 -11.793 1.00 97.06 132 VAL A O 1
ATOM 1016 N N . PHE A 1 133 ? 6.601 1.373 -12.292 1.00 97.00 133 PHE A N 1
ATOM 1017 C CA . PHE A 1 133 ? 7.002 0.920 -10.960 1.00 97.00 133 PHE A CA 1
ATOM 1018 C C . PHE A 1 133 ? 6.669 1.974 -9.897 1.00 97.00 133 PHE A C 1
ATOM 1020 O O . PHE A 1 133 ? 5.791 1.737 -9.070 1.00 97.00 133 PHE A O 1
ATOM 1027 N N . PHE A 1 134 ? 7.283 3.162 -9.967 1.00 97.56 134 PHE A N 1
ATOM 1028 C CA . PHE A 1 134 ? 7.146 4.188 -8.928 1.00 97.56 134 PHE A CA 1
ATOM 1029 C C . PHE A 1 134 ? 5.736 4.773 -8.837 1.00 97.56 134 PHE A C 1
ATOM 1031 O O . PHE A 1 134 ? 5.310 5.137 -7.742 1.00 97.56 134 PHE A O 1
ATOM 1038 N N . VAL A 1 135 ? 4.988 4.866 -9.943 1.00 98.06 135 VAL A N 1
ATOM 1039 C CA . VAL A 1 135 ? 3.587 5.315 -9.886 1.00 98.06 135 VAL A CA 1
ATOM 1040 C C . VAL A 1 135 ? 2.724 4.270 -9.181 1.00 98.06 135 VAL A C 1
ATOM 1042 O O . VAL A 1 135 ? 2.010 4.617 -8.241 1.00 98.06 135 VAL A O 1
ATOM 1045 N N . ALA A 1 136 ? 2.807 2.994 -9.569 1.00 97.88 136 ALA A N 1
ATOM 1046 C CA . ALA A 1 136 ? 1.978 1.949 -8.973 1.00 97.88 136 ALA A CA 1
ATOM 1047 C C . ALA A 1 136 ? 2.299 1.742 -7.483 1.00 97.88 136 ALA A C 1
ATOM 1049 O O . ALA A 1 136 ? 1.401 1.789 -6.636 1.00 97.88 136 ALA A O 1
ATOM 1050 N N . THR A 1 137 ? 3.578 1.566 -7.139 1.00 97.81 137 THR A N 1
ATOM 1051 C CA . THR A 1 137 ? 4.003 1.364 -5.747 1.00 97.81 137 THR A CA 1
ATOM 1052 C C . THR A 1 137 ? 3.886 2.652 -4.932 1.00 97.81 137 THR A C 1
ATOM 1054 O O . THR A 1 137 ? 3.580 2.600 -3.744 1.00 97.81 137 THR A O 1
ATOM 1057 N N . GLY A 1 138 ? 4.059 3.825 -5.550 1.00 98.12 138 GLY A N 1
ATOM 1058 C CA . GLY A 1 138 ? 3.906 5.129 -4.902 1.00 98.12 138 GLY A CA 1
ATOM 1059 C C . GLY A 1 138 ? 2.465 5.410 -4.490 1.00 98.12 138 GLY A C 1
ATOM 1060 O O . GLY A 1 138 ? 2.222 5.782 -3.341 1.00 98.12 138 GLY A O 1
ATOM 1061 N N . PHE A 1 139 ? 1.494 5.158 -5.375 1.00 98.31 139 PHE A N 1
ATOM 1062 C CA . PHE A 1 139 ? 0.079 5.253 -5.012 1.00 98.31 139 PHE A CA 1
ATOM 1063 C C . PHE A 1 139 ? -0.302 4.227 -3.949 1.00 98.31 139 PHE A C 1
ATOM 1065 O O . PHE A 1 139 ? -1.049 4.563 -3.031 1.00 98.31 139 PHE A O 1
ATOM 1072 N N . HIS A 1 140 ? 0.230 3.006 -4.012 1.00 98.38 140 HIS A N 1
ATOM 1073 C CA . HIS A 1 140 ? 0.032 2.035 -2.939 1.00 98.38 140 HIS A CA 1
ATOM 1074 C C . HIS A 1 140 ? 0.607 2.532 -1.600 1.00 98.38 140 HIS A C 1
ATOM 1076 O O . HIS A 1 140 ? -0.090 2.506 -0.589 1.00 98.38 140 HIS A O 1
ATOM 1082 N N . GLY A 1 141 ? 1.827 3.075 -1.590 1.00 98.06 141 GLY A N 1
ATOM 1083 C CA . GLY A 1 141 ? 2.439 3.670 -0.399 1.00 98.06 141 GLY A CA 1
ATOM 1084 C C . GLY A 1 141 ? 1.609 4.818 0.183 1.00 98.06 141 GLY A C 1
ATOM 1085 O O . GLY A 1 141 ? 1.391 4.870 1.393 1.00 98.06 141 GLY A O 1
ATOM 1086 N N . LEU A 1 142 ? 1.049 5.684 -0.670 1.00 98.25 142 LEU A N 1
ATOM 1087 C CA . LEU A 1 142 ? 0.102 6.721 -0.246 1.00 98.25 142 LEU A CA 1
ATOM 1088 C C . LEU A 1 142 ? -1.134 6.116 0.440 1.00 98.25 142 LEU A C 1
ATOM 1090 O O . LEU A 1 142 ? -1.551 6.604 1.491 1.00 98.25 142 LEU A O 1
ATOM 1094 N N . HIS A 1 143 ? -1.696 5.035 -0.106 1.00 98.31 143 HIS A N 1
ATOM 1095 C CA . HIS A 1 143 ? -2.821 4.329 0.513 1.00 98.31 143 HIS A CA 1
ATOM 1096 C C . HIS A 1 143 ? -2.455 3.738 1.878 1.00 98.31 143 HIS A C 1
ATOM 1098 O O . HIS A 1 143 ? -3.260 3.818 2.807 1.00 98.31 143 HIS A O 1
ATOM 1104 N N . VAL A 1 144 ? -1.244 3.195 2.036 1.00 98.38 144 VAL A N 1
ATOM 1105 C CA . VAL A 1 144 ? -0.760 2.694 3.332 1.00 98.38 144 VAL A CA 1
ATOM 1106 C C . VAL A 1 144 ? -0.647 3.827 4.359 1.00 98.38 144 VAL A C 1
ATOM 1108 O O . VAL A 1 144 ? -1.049 3.641 5.509 1.00 98.38 144 VAL A O 1
ATOM 1111 N N . LEU A 1 145 ? -0.190 5.021 3.966 1.00 98.19 145 LEU A N 1
ATOM 1112 C CA . LEU A 1 145 ? -0.138 6.193 4.852 1.00 98.19 145 LEU A CA 1
ATOM 1113 C C . LEU A 1 145 ? -1.535 6.681 5.269 1.00 98.19 145 LEU A C 1
ATOM 1115 O O . LEU A 1 145 ? -1.766 6.964 6.449 1.00 98.19 145 LEU A O 1
ATOM 1119 N N . ILE A 1 146 ? -2.478 6.744 4.322 1.00 98.31 146 ILE A N 1
ATOM 1120 C CA . ILE A 1 146 ? -3.880 7.097 4.594 1.00 98.31 146 ILE A CA 1
ATOM 1121 C C . ILE A 1 146 ? -4.503 6.070 5.547 1.00 98.31 146 ILE A C 1
ATOM 1123 O O . ILE A 1 146 ? -5.088 6.448 6.562 1.00 98.31 146 ILE A O 1
ATOM 1127 N N . GLY A 1 147 ? -4.325 4.776 5.271 1.00 98.06 147 GLY A N 1
ATOM 1128 C CA . GLY A 1 147 ? -4.810 3.688 6.119 1.00 98.06 147 GLY A CA 1
ATOM 1129 C C . GLY A 1 147 ? -4.205 3.720 7.523 1.00 98.06 147 GLY A C 1
ATOM 1130 O O . GLY A 1 147 ? -4.931 3.611 8.507 1.00 98.06 147 GLY A O 1
ATOM 1131 N N . SER A 1 148 ? -2.896 3.959 7.637 1.00 97.50 148 SER A N 1
ATOM 1132 C CA . SER A 1 148 ? -2.204 4.066 8.930 1.00 97.50 148 SER A CA 1
ATOM 1133 C C . SER A 1 148 ? -2.706 5.256 9.746 1.00 97.50 148 SER A C 1
ATOM 1135 O O . SER A 1 148 ? -2.924 5.132 10.949 1.00 97.50 148 SER A O 1
ATOM 1137 N N . THR A 1 149 ? -2.963 6.393 9.092 1.00 98.00 149 THR A N 1
ATOM 1138 C CA . THR A 1 149 ? -3.555 7.574 9.736 1.00 98.00 149 THR A CA 1
ATOM 1139 C C . THR A 1 149 ? -4.988 7.293 10.180 1.00 98.00 149 THR A C 1
ATOM 1141 O O . THR A 1 149 ? -5.378 7.681 11.279 1.00 98.00 149 THR A O 1
ATOM 1144 N N . PHE A 1 150 ? -5.770 6.570 9.373 1.00 97.94 150 PHE A N 1
ATOM 1145 C CA . PHE A 1 150 ? -7.129 6.183 9.741 1.00 97.94 150 PHE A CA 1
ATOM 1146 C C . PHE A 1 150 ? -7.149 5.253 10.964 1.00 97.94 150 PHE A C 1
ATOM 1148 O O . PHE A 1 150 ? -7.899 5.504 11.905 1.00 97.94 150 PHE A O 1
ATOM 1155 N N . LEU A 1 151 ? -6.268 4.248 11.013 1.00 97.94 151 LEU A N 1
ATOM 1156 C CA . LEU A 1 151 ? -6.119 3.364 12.175 1.00 97.94 151 LEU A CA 1
ATOM 1157 C C . LEU A 1 151 ? -5.630 4.111 13.421 1.00 97.94 151 LEU A C 1
ATOM 1159 O O . LEU A 1 151 ? -6.095 3.835 14.524 1.00 97.94 151 LEU A O 1
ATOM 1163 N N . LEU A 1 152 ? -4.735 5.084 13.252 1.00 96.88 152 LEU A N 1
ATOM 1164 C CA . LEU A 1 152 ? -4.284 5.951 14.336 1.00 96.88 152 LEU A CA 1
ATOM 1165 C C . LEU A 1 152 ? -5.438 6.799 14.893 1.00 96.88 152 LEU A C 1
ATOM 1167 O O . LEU A 1 152 ? -5.565 6.928 16.106 1.00 96.88 152 LEU A O 1
ATOM 1171 N N . VAL A 1 153 ? -6.332 7.312 14.043 1.00 97.31 153 VAL A N 1
ATOM 1172 C CA . VAL A 1 153 ? -7.562 7.985 14.495 1.00 97.31 153 VAL A CA 1
ATOM 1173 C C . VAL A 1 153 ? -8.475 7.015 15.254 1.00 97.31 153 VAL A C 1
ATOM 1175 O O . VAL A 1 153 ? -8.986 7.377 16.310 1.00 97.31 153 VAL A O 1
ATOM 1178 N N . CYS A 1 154 ? -8.635 5.774 14.779 1.00 95.56 154 CYS A N 1
ATOM 1179 C CA . CYS A 1 154 ? -9.395 4.739 15.491 1.00 95.56 154 CYS A CA 1
ATOM 1180 C C . CYS A 1 154 ? -8.792 4.354 16.850 1.00 95.56 154 CYS A C 1
ATOM 1182 O O . CYS A 1 154 ? -9.524 3.886 17.711 1.00 95.56 154 CYS A O 1
ATOM 1184 N N . LEU A 1 155 ? -7.483 4.523 17.047 1.00 94.31 155 LEU A N 1
ATOM 1185 C CA . LEU A 1 155 ? -6.819 4.236 18.320 1.00 94.31 155 LEU A CA 1
ATOM 1186 C C . LEU A 1 155 ? -7.132 5.285 19.393 1.00 94.31 155 LEU A C 1
ATOM 1188 O O . LEU A 1 155 ? -7.184 4.956 20.578 1.00 94.31 155 LEU A O 1
ATOM 1192 N N . PHE A 1 156 ? -7.309 6.544 18.987 1.00 89.81 156 PHE A N 1
ATOM 1193 C CA . PHE A 1 156 ? -7.555 7.656 19.907 1.00 89.81 156 PHE A CA 1
ATOM 1194 C C . PHE A 1 156 ? -9.040 7.913 20.203 1.00 89.81 156 PHE A C 1
ATOM 1196 O O . PHE A 1 156 ? -9.335 8.585 21.194 1.00 89.81 156 PHE A O 1
ATOM 1203 N N . LEU A 1 157 ? -9.953 7.413 19.364 1.00 76.88 157 LEU A N 1
ATOM 1204 C CA . LEU A 1 157 ? -11.411 7.528 19.526 1.00 76.88 157 LEU A CA 1
ATOM 1205 C C . LEU A 1 157 ? -11.998 6.340 20.302 1.00 76.88 157 LEU A C 1
ATOM 1207 O O . LEU A 1 157 ? -12.888 6.583 21.151 1.00 76.88 157 LEU A O 1
#

Foldseek 3Di:
DVVVPPCDPVNVVVVVVVVVVVVVVVVVVLVVLVVLVCVCAVAPDVVQVRHPPGPPFDDDDCPPLVVVLVVLQVVLVVLCVQLVVCVVVVNPVSNLVSLVSSLVSLVVSLVSVVVCQVPGPDACPRPSVRVSVCVSVVVVNVVSVVVSVVSVVVSVD